Protein AF-A0A1R1PE91-F1 (afdb_monomer_lite)

Structure (mmCIF, N/CA/C/O backbone):
data_AF-A0A1R1PE91-F1
#
_entry.id   AF-A0A1R1PE91-F1
#
loop_
_atom_site.group_PDB
_atom_site.id
_atom_site.type_symbol
_atom_site.label_atom_id
_atom_site.label_alt_id
_atom_site.label_comp_id
_atom_site.label_asym_id
_atom_site.label_entity_id
_atom_site.label_seq_id
_atom_site.pdbx_PDB_ins_code
_atom_site.Cartn_x
_atom_site.Cartn_y
_atom_site.Cartn_z
_atom_site.occupancy
_atom_site.B_iso_or_equiv
_atom_site.auth_seq_id
_atom_site.auth_comp_id
_atom_site.auth_asym_id
_atom_site.auth_atom_id
_atom_site.pdbx_PDB_model_num
ATOM 1 N N . MET A 1 1 ? -3.398 1.561 12.721 1.00 63.41 1 MET A N 1
ATOM 2 C CA . MET A 1 1 ? -3.063 2.979 12.467 1.00 63.41 1 MET A CA 1
ATOM 3 C C . MET A 1 1 ? -3.503 3.311 11.044 1.00 63.41 1 MET A C 1
ATOM 5 O O . MET A 1 1 ? -2.753 3.055 10.122 1.00 63.41 1 MET A O 1
ATOM 9 N N . VAL A 1 2 ? -4.757 3.745 10.857 1.00 79.31 2 VAL A N 1
ATOM 10 C CA . VAL A 1 2 ? -5.361 3.973 9.519 1.00 79.31 2 VAL A CA 1
ATOM 11 C C . VAL A 1 2 ? -5.755 5.443 9.331 1.00 79.31 2 VAL A C 1
ATOM 13 O O . VAL A 1 2 ? -5.546 6.014 8.273 1.00 79.31 2 VAL A O 1
ATOM 16 N N . THR A 1 3 ? -6.245 6.102 10.387 1.00 83.75 3 THR A N 1
ATOM 17 C CA . THR A 1 3 ? -6.750 7.488 10.332 1.00 83.75 3 THR A CA 1
ATOM 18 C C . THR A 1 3 ? -5.720 8.566 10.694 1.00 83.75 3 THR A C 1
ATOM 20 O O . THR A 1 3 ? -6.013 9.756 10.604 1.00 83.75 3 THR A O 1
ATOM 23 N N . ARG A 1 4 ? -4.520 8.176 11.143 1.00 86.00 4 ARG A N 1
ATOM 24 C CA . ARG A 1 4 ? -3.459 9.080 11.642 1.00 86.00 4 ARG A CA 1
ATOM 25 C C . ARG A 1 4 ? -2.071 8.703 11.116 1.00 86.00 4 ARG A C 1
ATOM 27 O O . ARG A 1 4 ? -1.083 8.786 11.839 1.00 86.00 4 ARG A O 1
ATOM 34 N N . THR A 1 5 ? -2.005 8.232 9.879 1.00 90.94 5 THR A N 1
ATOM 35 C CA . THR A 1 5 ? -0.735 7.887 9.236 1.00 90.94 5 THR A CA 1
ATOM 36 C C . THR A 1 5 ? 0.056 9.155 8.923 1.00 90.94 5 THR A C 1
ATOM 38 O O . THR A 1 5 ? -0.487 10.121 8.382 1.00 90.94 5 THR A O 1
ATOM 41 N N . LEU A 1 6 ? 1.340 9.157 9.279 1.00 92.94 6 LEU A N 1
ATOM 42 C CA . LEU A 1 6 ? 2.285 10.199 8.892 1.00 92.94 6 LEU A CA 1
ATOM 43 C C . LEU A 1 6 ? 2.979 9.759 7.600 1.00 92.94 6 LEU A C 1
ATOM 45 O O . LEU A 1 6 ? 3.396 8.615 7.486 1.00 92.94 6 LEU A O 1
ATOM 49 N N . TYR A 1 7 ? 3.065 10.661 6.622 1.00 94.25 7 TYR A N 1
ATOM 50 C CA . TYR A 1 7 ? 3.637 10.389 5.298 1.00 94.25 7 TYR A CA 1
ATOM 51 C C . TYR A 1 7 ? 4.932 11.178 5.126 1.00 94.25 7 TYR A C 1
ATOM 53 O O . TYR A 1 7 ? 4.999 12.143 4.355 1.00 94.25 7 TYR A O 1
ATOM 61 N N . ASN A 1 8 ? 5.946 10.810 5.904 1.00 95.31 8 ASN A N 1
ATOM 62 C CA . ASN A 1 8 ? 7.197 11.549 5.940 1.00 95.31 8 ASN A CA 1
ATOM 63 C C . ASN A 1 8 ? 7.988 11.361 4.629 1.00 95.31 8 ASN A C 1
ATOM 65 O O . ASN A 1 8 ? 8.103 10.233 4.147 1.00 95.31 8 ASN A O 1
ATOM 69 N N . PRO A 1 9 ? 8.567 12.424 4.039 1.00 94.12 9 PRO A N 1
ATOM 70 C CA . PRO A 1 9 ? 9.314 12.302 2.785 1.00 94.12 9 PRO A CA 1
ATOM 71 C C . PRO A 1 9 ? 10.528 11.364 2.862 1.00 94.12 9 PRO A C 1
ATOM 73 O O . PRO A 1 9 ? 10.774 10.620 1.924 1.00 94.12 9 PRO A O 1
ATOM 76 N N . TRP A 1 10 ? 11.257 11.343 3.982 1.00 93.62 10 TRP A N 1
ATOM 77 C CA . TRP A 1 10 ? 12.452 10.498 4.138 1.00 93.62 10 TRP A CA 1
ATOM 78 C C . TRP A 1 10 ? 12.134 8.999 4.245 1.00 93.62 10 TRP A C 1
ATOM 80 O O . TRP A 1 10 ? 12.954 8.164 3.874 1.00 93.62 10 TRP A O 1
ATOM 90 N N . GLU A 1 11 ? 10.942 8.639 4.726 1.00 95.44 11 GLU A N 1
ATOM 91 C CA . GLU A 1 11 ? 10.484 7.244 4.754 1.00 95.44 11 GLU A CA 1
ATOM 92 C C . GLU A 1 11 ? 10.132 6.753 3.350 1.00 95.44 11 GLU A C 1
ATOM 94 O O . GLU A 1 11 ? 10.302 5.574 3.046 1.00 95.44 11 GLU A O 1
ATOM 99 N N . PHE A 1 12 ? 9.679 7.654 2.474 1.00 95.06 12 PHE A N 1
ATOM 100 C CA . PHE A 1 12 ? 9.283 7.299 1.118 1.00 95.06 12 PHE A CA 1
ATOM 101 C C . PHE A 1 12 ? 10.447 6.742 0.302 1.00 95.06 12 PHE A C 1
ATOM 103 O O . PHE A 1 12 ? 10.269 5.730 -0.367 1.00 95.06 12 PHE A O 1
ATOM 110 N N . ASP A 1 13 ? 11.638 7.337 0.384 1.00 91.50 13 ASP A N 1
ATOM 111 C CA . ASP A 1 13 ? 12.803 6.855 -0.369 1.00 91.50 13 ASP A CA 1
ATOM 112 C C . ASP A 1 13 ? 13.281 5.476 0.116 1.00 91.50 13 ASP A C 1
ATOM 114 O O . ASP A 1 13 ? 13.640 4.609 -0.692 1.00 91.50 13 ASP A O 1
ATOM 118 N N . ALA A 1 14 ? 13.215 5.237 1.430 1.00 92.81 14 ALA A N 1
ATOM 119 C CA . ALA A 1 14 ? 13.502 3.930 2.012 1.00 92.81 14 ALA A CA 1
ATOM 120 C C . ALA A 1 14 ? 12.479 2.880 1.544 1.00 92.81 14 ALA A C 1
ATOM 122 O O . ALA A 1 14 ? 12.860 1.829 1.027 1.00 92.81 14 ALA A O 1
ATOM 123 N N . VAL A 1 15 ? 11.183 3.195 1.636 1.00 94.44 15 VAL A N 1
ATOM 124 C CA . VAL A 1 15 ? 10.096 2.311 1.186 1.00 94.44 15 VAL A CA 1
ATOM 125 C C . VAL A 1 15 ? 10.180 2.055 -0.317 1.00 94.44 15 VAL A C 1
ATOM 127 O O . VAL A 1 15 ? 10.053 0.913 -0.742 1.00 94.44 15 VAL A O 1
ATOM 130 N N . LYS A 1 16 ? 10.460 3.072 -1.137 1.00 93.69 16 LYS A N 1
ATOM 131 C CA . LYS A 1 16 ? 10.609 2.940 -2.593 1.00 93.69 16 LYS A CA 1
ATOM 132 C C . LYS A 1 16 ? 11.693 1.929 -2.966 1.00 93.69 16 LYS A C 1
ATOM 134 O O . LYS A 1 16 ? 11.493 1.132 -3.882 1.00 93.69 16 LYS A O 1
ATOM 139 N N . SER A 1 17 ? 12.814 1.945 -2.248 1.00 92.56 17 SER A N 1
ATOM 140 C CA . SER A 1 17 ? 13.919 1.004 -2.461 1.00 92.56 17 SER A CA 1
ATOM 141 C C . SER A 1 17 ? 13.504 -0.432 -2.124 1.00 92.56 17 SER A C 1
ATOM 143 O O . SER A 1 17 ? 13.753 -1.348 -2.911 1.00 92.56 17 SER A O 1
ATOM 145 N N . THR A 1 18 ? 12.799 -0.623 -1.005 1.00 95.00 18 THR A N 1
ATOM 146 C CA . THR A 1 18 ? 12.239 -1.925 -0.611 1.00 95.00 18 THR A CA 1
ATOM 147 C C . THR A 1 18 ? 11.207 -2.428 -1.620 1.00 95.00 18 THR A C 1
ATOM 149 O O . THR A 1 18 ? 11.325 -3.553 -2.098 1.00 95.00 18 THR A O 1
ATOM 152 N N . VAL A 1 19 ? 10.263 -1.583 -2.043 1.00 95.44 19 VAL A N 1
ATOM 153 C CA . VAL A 1 19 ? 9.244 -1.928 -3.050 1.00 95.44 19 VAL A CA 1
ATOM 154 C C . VAL A 1 19 ? 9.898 -2.329 -4.373 1.00 95.44 19 VAL A C 1
ATOM 156 O O . VAL A 1 19 ? 9.446 -3.270 -5.026 1.00 95.44 19 VAL A O 1
ATOM 159 N N . GLN A 1 20 ? 10.987 -1.663 -4.774 1.00 94.62 20 GLN A N 1
ATOM 160 C CA . GLN A 1 20 ? 11.737 -2.039 -5.974 1.00 94.62 20 GLN A CA 1
ATOM 161 C C . GLN A 1 20 ? 12.369 -3.421 -5.857 1.00 94.62 20 GLN A C 1
ATOM 163 O O . GLN A 1 20 ? 12.344 -4.196 -6.816 1.00 94.62 20 GLN A O 1
ATOM 168 N N . PHE A 1 21 ? 12.948 -3.729 -4.702 1.00 94.75 21 PHE A N 1
ATOM 169 C CA . PHE A 1 21 ? 13.518 -5.040 -4.439 1.00 94.75 21 PHE A CA 1
ATOM 170 C C . PHE A 1 21 ? 12.437 -6.132 -4.441 1.00 94.75 21 PHE A C 1
ATOM 172 O O . PHE A 1 21 ? 12.568 -7.122 -5.160 1.00 94.75 21 PHE A O 1
ATOM 179 N N . GLU A 1 22 ? 11.337 -5.919 -3.721 1.00 95.44 22 GLU A N 1
ATOM 180 C CA . GLU A 1 22 ? 10.223 -6.868 -3.623 1.00 95.44 22 GLU A CA 1
ATOM 181 C C . GLU A 1 22 ? 9.527 -7.096 -4.969 1.00 95.44 22 GLU A C 1
ATOM 183 O O . GLU A 1 22 ? 9.230 -8.236 -5.318 1.00 95.44 22 GLU A O 1
ATOM 188 N N . SER A 1 23 ? 9.341 -6.051 -5.780 1.00 95.12 23 SER A N 1
ATOM 189 C CA . SER A 1 23 ? 8.731 -6.181 -7.114 1.00 95.12 23 SER A CA 1
ATOM 190 C C . SER A 1 23 ? 9.616 -6.994 -8.069 1.00 95.12 23 SER A C 1
ATOM 192 O O . SER A 1 23 ? 9.118 -7.790 -8.870 1.00 95.12 23 SER A O 1
ATOM 194 N N . LYS A 1 24 ? 10.948 -6.861 -7.959 1.00 94.31 24 LYS A N 1
ATOM 195 C CA . LYS A 1 24 ? 11.895 -7.710 -8.702 1.00 94.31 24 LYS A CA 1
ATOM 196 C C . LYS A 1 24 ? 11.853 -9.159 -8.221 1.00 94.31 24 LYS A C 1
ATOM 198 O O . LYS A 1 24 ? 11.880 -10.064 -9.052 1.00 94.31 24 LYS A O 1
ATOM 203 N N . LEU A 1 25 ? 11.767 -9.377 -6.909 1.00 95.19 25 LEU A N 1
ATOM 204 C CA . LEU A 1 25 ? 11.648 -10.714 -6.328 1.00 95.19 25 LEU A CA 1
ATOM 205 C C . LEU A 1 25 ? 10.334 -11.393 -6.742 1.00 95.19 25 LEU A C 1
ATOM 207 O O . LEU A 1 25 ? 10.323 -12.565 -7.100 1.00 95.19 25 LEU A O 1
ATOM 211 N N . ALA A 1 26 ? 9.228 -10.655 -6.769 1.00 93.94 26 ALA A N 1
ATOM 212 C CA . ALA A 1 26 ? 7.955 -11.161 -7.264 1.00 93.94 26 ALA A CA 1
ATOM 213 C C . ALA A 1 26 ? 8.030 -11.559 -8.745 1.00 93.94 26 ALA A C 1
ATOM 215 O O . ALA A 1 26 ? 7.500 -12.596 -9.139 1.00 93.94 26 ALA A O 1
ATOM 216 N N . SER A 1 27 ? 8.758 -10.779 -9.550 1.00 91.75 27 SER A N 1
ATOM 217 C CA . SER A 1 27 ? 8.964 -11.055 -10.976 1.00 91.75 27 SER A CA 1
ATOM 218 C C . SER A 1 27 ? 9.848 -12.279 -11.247 1.00 91.75 27 SER A C 1
ATOM 220 O O . SER A 1 27 ? 9.780 -12.835 -12.342 1.00 91.75 27 SER A O 1
ATOM 222 N N . SER A 1 28 ? 10.673 -12.716 -10.287 1.00 93.88 28 SER A N 1
ATOM 223 C CA . SER A 1 28 ? 11.466 -13.948 -10.423 1.00 93.88 28 SER A CA 1
ATOM 224 C C . SER A 1 28 ? 10.675 -15.211 -10.065 1.00 93.88 28 SER A C 1
ATOM 226 O O . SER A 1 28 ? 11.072 -16.315 -10.441 1.00 93.88 28 SER A O 1
ATOM 228 N N . CYS A 1 29 ? 9.530 -15.067 -9.391 1.00 96.00 29 CYS A N 1
ATOM 229 C CA . CYS A 1 29 ? 8.609 -16.160 -9.122 1.00 96.00 29 CYS A CA 1
ATOM 230 C C . CYS A 1 29 ? 7.720 -16.430 -10.346 1.00 96.00 29 CYS A C 1
ATOM 232 O O . CYS A 1 29 ? 6.857 -15.624 -10.702 1.00 96.00 29 CYS A O 1
ATOM 234 N N . ALA A 1 30 ? 7.897 -17.591 -10.982 1.00 95.62 30 ALA A N 1
ATOM 235 C CA . ALA A 1 30 ? 7.197 -17.935 -12.221 1.00 95.62 30 ALA A CA 1
ATOM 236 C C . ALA A 1 30 ? 5.666 -17.936 -12.076 1.00 95.62 30 ALA A C 1
ATOM 238 O O . ALA A 1 30 ? 4.964 -17.465 -12.967 1.00 95.62 30 ALA A O 1
ATOM 239 N N . THR A 1 31 ? 5.132 -18.424 -10.952 1.00 95.81 31 THR A N 1
ATOM 240 C CA . THR A 1 31 ? 3.680 -18.452 -10.712 1.00 95.81 31 THR A CA 1
ATOM 241 C C . THR A 1 31 ? 3.099 -17.047 -10.597 1.00 95.81 31 THR A C 1
ATOM 243 O O . THR A 1 31 ? 2.042 -16.773 -11.166 1.00 95.81 31 THR A O 1
ATOM 246 N N . THR A 1 32 ? 3.803 -16.143 -9.913 1.00 95.12 32 THR A N 1
ATOM 247 C CA . THR A 1 32 ? 3.399 -14.741 -9.775 1.00 95.12 32 THR A CA 1
ATOM 248 C C . THR A 1 32 ? 3.428 -14.045 -11.130 1.00 95.12 32 THR A C 1
ATOM 250 O O . THR A 1 32 ? 2.416 -13.493 -11.552 1.00 95.12 32 THR A O 1
ATOM 253 N N . LEU A 1 33 ? 4.536 -14.164 -11.867 1.00 94.75 33 LEU A N 1
ATOM 254 C CA . LEU A 1 33 ? 4.683 -13.570 -13.196 1.00 94.75 33 LEU A CA 1
ATOM 255 C C . LEU A 1 33 ? 3.574 -14.028 -14.159 1.00 94.75 33 LEU A C 1
ATOM 257 O O . LEU A 1 33 ? 2.973 -13.203 -14.845 1.00 94.75 33 LEU A O 1
ATOM 261 N N . LEU A 1 34 ? 3.294 -15.334 -14.211 1.00 95.62 34 LEU A N 1
ATOM 262 C CA . LEU A 1 34 ? 2.257 -15.882 -15.088 1.00 95.62 34 LEU A CA 1
ATOM 263 C C . LEU A 1 34 ? 0.865 -15.376 -14.711 1.00 95.62 34 LEU A C 1
ATOM 265 O O . LEU A 1 34 ? 0.082 -15.042 -15.599 1.00 95.62 34 LEU A O 1
ATOM 269 N N . THR A 1 35 ? 0.572 -15.284 -13.414 1.00 94.62 35 THR A N 1
ATOM 270 C CA . THR A 1 35 ? -0.719 -14.785 -12.927 1.00 94.62 35 THR A CA 1
ATOM 271 C C . THR A 1 35 ? -0.915 -13.321 -13.311 1.00 94.62 35 THR A C 1
ATOM 273 O O . THR A 1 35 ? -1.953 -12.986 -13.880 1.00 94.62 35 THR A O 1
ATOM 276 N N . GLU A 1 36 ? 0.090 -12.468 -13.106 1.00 93.69 36 GLU A N 1
ATOM 277 C CA . GLU A 1 36 ? 0.026 -11.047 -13.482 1.00 93.69 36 GLU A CA 1
ATOM 278 C C . GLU A 1 36 ? -0.137 -10.870 -15.001 1.00 93.69 36 GLU A C 1
ATOM 280 O O . GLU A 1 36 ? -0.971 -10.090 -15.464 1.00 93.69 36 GLU A O 1
ATOM 285 N N . LYS A 1 37 ? 0.609 -11.640 -15.809 1.00 92.88 37 LYS A N 1
ATOM 286 C CA . LYS A 1 37 ? 0.483 -11.599 -17.276 1.00 92.88 37 LYS A CA 1
ATOM 287 C C . LYS A 1 37 ? -0.885 -12.077 -17.753 1.00 92.88 37 LYS A C 1
ATOM 289 O O . LYS A 1 37 ? -1.439 -11.481 -18.674 1.00 92.88 37 LYS A O 1
ATOM 294 N N . LEU A 1 38 ? -1.443 -13.114 -17.129 1.00 94.50 38 LEU A N 1
ATOM 295 C CA . LEU A 1 38 ? -2.782 -13.596 -17.453 1.00 94.50 38 LEU A CA 1
ATOM 296 C C . LEU A 1 38 ? -3.842 -12.529 -17.153 1.00 94.50 38 LEU A C 1
ATOM 298 O O . LEU A 1 38 ? -4.680 -12.268 -18.014 1.00 94.50 38 LEU A O 1
ATOM 302 N N . HIS A 1 39 ? -3.775 -11.878 -15.987 1.00 95.38 39 HIS A N 1
ATOM 303 C CA . HIS A 1 39 ? -4.688 -10.786 -15.634 1.00 95.38 39 HIS A CA 1
ATOM 304 C C . HIS A 1 39 ? -4.578 -9.619 -16.618 1.00 95.38 39 HIS A C 1
ATOM 306 O O . HIS A 1 39 ? -5.600 -9.115 -17.079 1.00 95.38 39 HIS A O 1
ATOM 312 N N . ASN A 1 40 ? -3.359 -9.247 -17.012 1.00 93.25 40 ASN A N 1
ATOM 313 C CA . ASN A 1 40 ? -3.125 -8.175 -17.978 1.00 93.25 40 ASN A CA 1
ATOM 314 C C . ASN A 1 40 ? -3.720 -8.470 -19.369 1.00 93.25 40 ASN A C 1
ATOM 316 O O . ASN A 1 40 ? -4.246 -7.575 -20.027 1.00 93.25 40 ASN A O 1
ATOM 320 N N . VAL A 1 41 ? -3.673 -9.729 -19.819 1.00 94.38 41 VAL A N 1
ATOM 321 C CA . VAL A 1 41 ? -4.264 -10.136 -21.106 1.00 94.38 41 VAL A CA 1
ATOM 322 C C . VAL A 1 41 ? -5.785 -10.276 -21.009 1.00 94.38 41 VAL A C 1
ATOM 324 O O . VAL A 1 41 ? -6.500 -9.892 -21.937 1.00 94.38 41 VAL A O 1
ATOM 327 N N . ALA A 1 42 ? -6.291 -10.819 -19.900 1.00 94.25 42 ALA A N 1
ATOM 328 C CA . ALA A 1 42 ? -7.719 -11.038 -19.691 1.00 94.25 42 ALA A CA 1
ATOM 329 C C . ALA A 1 42 ? -8.489 -9.725 -19.466 1.00 94.25 42 ALA A C 1
ATOM 331 O O 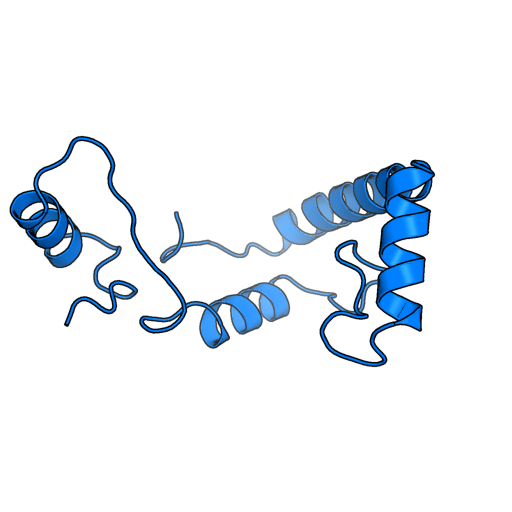. ALA A 1 42 ? -9.621 -9.584 -19.932 1.00 94.25 42 ALA A O 1
ATOM 332 N N . PHE A 1 43 ? -7.872 -8.750 -18.795 1.00 94.19 43 PHE A N 1
ATOM 333 C CA . PHE A 1 43 ? -8.488 -7.478 -18.431 1.00 94.19 43 PHE A CA 1
ATOM 334 C C . PHE A 1 43 ? -7.665 -6.316 -18.977 1.00 94.19 43 PHE A C 1
ATOM 336 O O . PHE A 1 43 ? -6.526 -6.099 -18.590 1.00 94.19 43 PHE A O 1
ATOM 343 N N . ARG A 1 44 ? -8.261 -5.512 -19.860 1.00 86.69 44 ARG A N 1
ATOM 344 C CA . ARG A 1 44 ? -7.553 -4.389 -20.501 1.00 86.69 44 ARG A CA 1
ATOM 345 C C . ARG A 1 44 ? -7.399 -3.154 -19.604 1.00 86.69 44 ARG A C 1
ATOM 347 O O . ARG A 1 44 ? -6.676 -2.234 -19.968 1.00 86.69 44 ARG A O 1
ATOM 354 N N . SER A 1 45 ? -8.093 -3.106 -18.468 1.00 83.81 45 SER A N 1
ATOM 355 C CA . SER A 1 45 ? -8.013 -2.029 -17.476 1.00 83.81 45 SER A CA 1
ATOM 356 C C . SER A 1 45 ? -8.482 -2.517 -16.100 1.00 83.81 45 SER A C 1
ATOM 358 O O . SER A 1 45 ? -9.125 -3.563 -15.988 1.00 83.81 45 SER A O 1
ATOM 360 N N . GLY A 1 46 ? -8.146 -1.773 -15.041 1.00 85.94 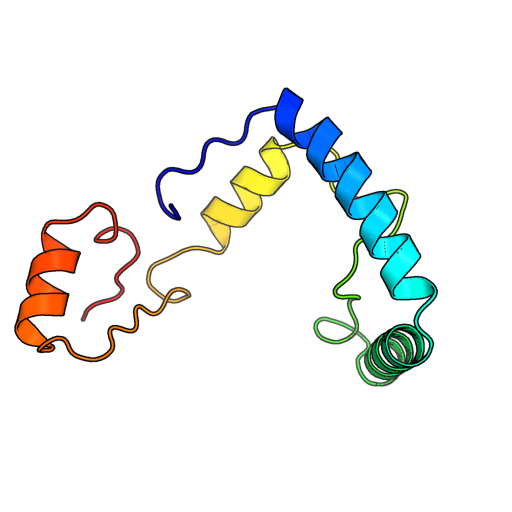46 GLY A N 1
ATOM 361 C CA . GLY A 1 46 ? -8.547 -2.086 -13.665 1.00 85.94 46 GLY A CA 1
ATOM 362 C C . GLY A 1 46 ? -7.846 -3.335 -13.135 1.00 85.94 46 GLY A C 1
ATOM 363 O O . GLY A 1 46 ? -6.746 -3.237 -12.605 1.00 85.94 46 GLY A O 1
ATOM 364 N N . LEU A 1 47 ? -8.465 -4.504 -13.327 1.00 88.19 47 LEU A N 1
ATOM 365 C CA . LEU A 1 47 ? -7.938 -5.812 -12.907 1.00 88.19 47 LEU A CA 1
ATOM 366 C C . LEU A 1 47 ? -6.714 -6.273 -13.710 1.00 88.19 47 LEU A C 1
ATOM 368 O O . LEU A 1 47 ? -6.040 -7.209 -13.303 1.00 88.19 47 LEU A O 1
ATOM 372 N N . GLY A 1 48 ? -6.437 -5.635 -14.849 1.00 89.69 48 GLY A N 1
ATOM 373 C CA . GLY A 1 48 ? -5.225 -5.887 -15.633 1.00 89.69 48 GLY A CA 1
ATOM 374 C C . GLY A 1 48 ? -3.988 -5.149 -15.131 1.00 89.69 48 GLY A C 1
ATOM 375 O O . GLY A 1 48 ? -2.891 -5.376 -15.649 1.00 89.69 48 GLY A O 1
ATOM 376 N N . ASN A 1 49 ? -4.162 -4.242 -14.166 1.00 90.88 49 ASN A N 1
ATOM 377 C CA . ASN A 1 49 ? -3.054 -3.538 -13.540 1.00 90.88 49 ASN A CA 1
ATOM 378 C C . ASN A 1 49 ? -2.312 -4.500 -12.613 1.00 90.88 49 ASN A C 1
ATOM 380 O O . ASN A 1 49 ? -2.934 -5.176 -11.796 1.00 90.88 49 ASN A O 1
ATOM 384 N N . SER A 1 50 ? -0.987 -4.518 -12.734 1.00 91.06 50 SER A N 1
ATOM 385 C CA . SER A 1 50 ? -0.122 -5.309 -11.862 1.00 91.06 50 SER A CA 1
ATOM 386 C C . SER A 1 50 ? -0.300 -4.897 -10.399 1.00 91.06 50 SER A C 1
ATOM 388 O O . SER A 1 50 ? -0.389 -3.704 -10.091 1.00 91.06 50 SER A O 1
ATOM 390 N N . LEU A 1 51 ? -0.308 -5.875 -9.493 1.00 92.38 51 LEU A N 1
ATOM 391 C CA . LEU A 1 51 ? -0.286 -5.631 -8.048 1.00 92.38 51 LEU A CA 1
ATOM 392 C C . LEU A 1 51 ? 1.074 -5.074 -7.601 1.00 92.38 51 LEU A C 1
ATOM 394 O O . LEU A 1 51 ? 1.160 -4.306 -6.641 1.00 92.38 51 LEU A O 1
ATOM 398 N N . TYR A 1 52 ? 2.142 -5.460 -8.300 1.00 93.75 52 TYR A N 1
ATOM 399 C CA . TYR A 1 52 ? 3.503 -5.002 -8.037 1.00 93.75 52 TYR A CA 1
ATOM 400 C C . TYR A 1 52 ? 3.802 -3.711 -8.788 1.00 93.75 52 TYR A C 1
ATOM 402 O O . TYR A 1 52 ? 3.352 -3.515 -9.920 1.00 93.75 52 TYR A O 1
ATOM 410 N N . ALA A 1 53 ? 4.602 -2.843 -8.169 1.00 92.50 53 ALA A N 1
ATOM 411 C CA . ALA A 1 53 ? 4.974 -1.576 -8.772 1.00 92.50 53 ALA A CA 1
ATOM 412 C C . ALA A 1 53 ? 5.904 -1.797 -9.972 1.00 92.50 53 ALA A C 1
ATOM 414 O O . ALA A 1 53 ? 6.924 -2.484 -9.880 1.00 92.50 53 ALA A O 1
ATOM 415 N N . GLU A 1 54 ? 5.578 -1.161 -11.093 1.00 89.25 54 GLU A N 1
ATOM 416 C CA . GLU A 1 54 ? 6.476 -1.089 -12.240 1.00 89.25 54 GLU A CA 1
ATOM 417 C C . GLU A 1 54 ? 7.547 -0.016 -12.015 1.00 89.25 54 GLU A C 1
ATOM 419 O O . GLU A 1 54 ? 7.311 1.001 -11.357 1.00 89.25 54 GLU A O 1
ATOM 424 N N . PHE A 1 55 ? 8.744 -0.242 -12.565 1.00 87.00 55 PHE A N 1
ATOM 425 C CA . PHE A 1 55 ? 9.868 0.684 -12.447 1.00 87.00 55 PHE A CA 1
ATOM 426 C C . PHE A 1 55 ? 10.338 1.148 -13.829 1.00 87.00 55 PHE A C 1
ATOM 428 O O . PHE A 1 55 ? 10.608 0.299 -14.678 1.00 87.00 55 PHE A O 1
ATOM 435 N N . PRO A 1 56 ? 10.506 2.466 -14.051 1.00 86.50 56 PRO A N 1
ATOM 436 C CA . PRO A 1 56 ? 10.381 3.563 -13.081 1.00 86.50 56 PRO A CA 1
ATOM 437 C C . PRO A 1 56 ? 8.933 3.811 -12.615 1.00 86.50 56 PRO A C 1
ATOM 439 O O . PRO A 1 56 ? 8.014 3.868 -13.422 1.00 86.50 56 PRO A O 1
ATOM 442 N N . ALA A 1 57 ? 8.745 3.967 -11.299 1.00 85.88 57 ALA A N 1
ATOM 443 C CA . ALA A 1 57 ? 7.420 4.128 -10.706 1.00 85.88 57 ALA A CA 1
ATOM 444 C C . ALA A 1 57 ? 6.817 5.502 -11.028 1.00 85.88 57 ALA A C 1
ATOM 446 O O . ALA A 1 57 ? 7.493 6.526 -10.907 1.00 85.88 57 ALA A O 1
ATOM 447 N N . ALA A 1 58 ? 5.523 5.528 -11.360 1.00 88.75 58 ALA A N 1
ATOM 448 C CA . ALA A 1 58 ? 4.765 6.765 -11.576 1.00 88.75 58 ALA A CA 1
ATOM 449 C C . ALA A 1 58 ? 4.594 7.597 -10.287 1.00 88.75 58 ALA A C 1
ATOM 451 O O . ALA A 1 58 ? 4.404 8.813 -10.339 1.00 88.75 58 ALA A O 1
ATOM 452 N N . ILE A 1 59 ? 4.671 6.946 -9.122 1.00 92.19 59 ILE A N 1
ATOM 453 C CA . ILE A 1 59 ? 4.612 7.600 -7.813 1.00 92.19 59 ILE A CA 1
ATOM 454 C C . ILE A 1 59 ? 6.016 8.057 -7.419 1.00 92.19 59 ILE A C 1
ATOM 456 O O . ILE A 1 59 ? 6.937 7.250 -7.276 1.00 92.19 59 ILE A O 1
ATOM 460 N N . THR A 1 60 ? 6.179 9.362 -7.226 1.00 92.56 60 THR A N 1
ATOM 461 C CA . THR A 1 60 ? 7.476 10.008 -6.992 1.00 92.56 60 THR A CA 1
ATOM 462 C C . THR A 1 60 ? 7.584 10.673 -5.625 1.00 92.56 60 THR A C 1
ATOM 464 O O . THR A 1 60 ? 8.684 11.061 -5.246 1.00 92.56 60 THR A O 1
ATOM 467 N N . SER A 1 61 ? 6.486 10.792 -4.869 1.00 94.81 61 SER A N 1
ATOM 468 C CA . SER A 1 61 ? 6.493 11.460 -3.562 1.00 94.81 61 SER A CA 1
ATOM 469 C C . SER A 1 61 ? 5.504 10.870 -2.554 1.00 94.81 61 SER A C 1
ATOM 471 O O . SER A 1 61 ? 4.441 10.359 -2.916 1.00 94.81 61 SER A O 1
ATOM 473 N N . SER A 1 62 ? 5.796 11.052 -1.260 1.00 95.56 62 SER A N 1
ATOM 474 C CA . SER A 1 62 ? 4.880 10.693 -0.164 1.00 95.56 62 SER A CA 1
ATOM 475 C C . SER A 1 62 ? 3.556 11.469 -0.209 1.00 95.56 62 SER A C 1
ATOM 477 O O . SER A 1 62 ? 2.534 10.984 0.278 1.00 95.56 62 SER A O 1
ATOM 479 N N . LYS A 1 63 ? 3.544 12.655 -0.835 1.00 95.56 63 LYS A N 1
ATOM 480 C CA . LYS A 1 63 ? 2.344 13.481 -1.012 1.00 95.56 63 LYS A CA 1
ATOM 481 C C . LYS A 1 63 ? 1.291 12.774 -1.868 1.00 95.56 63 LYS A C 1
ATOM 483 O O . LYS A 1 63 ? 0.133 12.750 -1.470 1.00 95.56 63 LYS A O 1
ATOM 488 N N . GLN A 1 64 ? 1.693 12.138 -2.969 1.00 95.31 64 GLN A N 1
ATOM 489 C CA . GLN A 1 64 ? 0.772 11.382 -3.829 1.00 95.31 64 GLN A CA 1
ATOM 490 C C . GLN A 1 64 ? 0.156 10.189 -3.086 1.00 95.31 64 GLN A C 1
ATOM 492 O O . GLN A 1 64 ? -1.031 9.913 -3.226 1.00 95.31 64 GLN A O 1
ATOM 497 N N . VAL A 1 65 ? 0.941 9.517 -2.237 1.00 94.56 65 VAL A N 1
ATOM 498 C CA . VAL A 1 65 ? 0.444 8.418 -1.391 1.00 94.56 65 VAL A CA 1
ATOM 499 C C . VAL A 1 65 ? -0.580 8.936 -0.377 1.00 94.56 65 VAL A C 1
ATOM 501 O O . VAL A 1 65 ? -1.630 8.324 -0.183 1.00 94.56 65 VAL A O 1
ATOM 504 N N . LYS A 1 66 ? -0.310 10.093 0.240 1.00 94.69 66 LYS A N 1
ATOM 505 C CA . LYS A 1 66 ? -1.240 10.751 1.165 1.00 94.69 66 LYS A CA 1
ATOM 506 C C . LYS A 1 66 ? -2.544 11.162 0.475 1.00 94.69 66 LYS A C 1
ATOM 508 O O . LYS A 1 66 ? -3.614 10.964 1.043 1.00 94.69 66 LYS A O 1
ATOM 513 N N . GLU A 1 67 ? -2.463 11.730 -0.724 1.00 94.56 67 GLU A N 1
ATOM 514 C CA . GLU A 1 67 ? -3.631 12.129 -1.523 1.00 94.56 67 GLU A CA 1
ATOM 515 C C . GLU A 1 67 ? -4.477 10.917 -1.929 1.00 94.56 67 GLU A C 1
ATOM 517 O O . GLU A 1 67 ? -5.702 10.943 -1.791 1.00 94.56 67 GLU A O 1
ATOM 522 N N . TYR A 1 68 ? -3.834 9.823 -2.345 1.00 93.25 68 TYR A N 1
ATOM 523 C CA . TYR A 1 68 ? -4.516 8.562 -2.630 1.00 93.25 68 TYR A CA 1
ATOM 524 C C . TYR A 1 68 ? -5.238 8.010 -1.393 1.00 93.25 68 TYR A C 1
ATOM 526 O O . TYR A 1 68 ? -6.416 7.662 -1.461 1.00 93.25 68 TYR A O 1
ATOM 534 N N . ALA A 1 69 ? -4.566 7.980 -0.240 1.00 91.81 69 ALA A N 1
ATOM 535 C CA . ALA A 1 69 ? -5.168 7.513 1.004 1.00 91.81 69 ALA A CA 1
ATOM 536 C C . ALA A 1 69 ? -6.369 8.376 1.424 1.00 91.81 69 ALA A C 1
ATOM 538 O O . ALA A 1 69 ? -7.409 7.837 1.786 1.00 91.81 69 ALA A O 1
ATOM 539 N N . ALA A 1 70 ? -6.256 9.704 1.325 1.00 89.81 70 ALA A N 1
ATOM 540 C CA . ALA A 1 70 ? -7.336 10.625 1.676 1.00 89.81 70 ALA A CA 1
ATOM 541 C C . ALA A 1 70 ? -8.567 10.506 0.758 1.00 89.81 70 ALA A C 1
ATOM 543 O O . ALA A 1 70 ? -9.675 10.801 1.196 1.00 89.81 70 ALA A O 1
ATOM 544 N N . SER A 1 71 ? -8.377 10.097 -0.499 1.00 91.12 71 SER A N 1
ATOM 545 C CA . SER A 1 71 ? -9.456 9.956 -1.487 1.00 91.12 71 SER A CA 1
ATOM 546 C C . SER A 1 71 ? -10.114 8.576 -1.491 1.00 91.12 71 SER A C 1
ATOM 548 O O . SER A 1 71 ? -11.281 8.476 -1.853 1.00 91.12 71 SER A O 1
ATOM 550 N N . ASN A 1 72 ? -9.396 7.523 -1.090 1.00 90.06 72 ASN A N 1
ATOM 551 C CA . ASN A 1 72 ? -9.881 6.142 -1.196 1.00 90.06 72 ASN A CA 1
ATOM 552 C C . ASN A 1 72 ? -10.229 5.500 0.154 1.00 90.06 72 ASN A C 1
ATOM 554 O O . ASN A 1 72 ? -10.951 4.506 0.172 1.00 90.06 72 ASN A O 1
ATOM 558 N N . LEU A 1 73 ? -9.741 6.030 1.281 1.00 87.06 73 LEU A N 1
ATOM 559 C CA . LEU A 1 73 ? -10.058 5.519 2.619 1.00 87.06 73 LEU A CA 1
ATOM 560 C C . LEU A 1 73 ? -11.146 6.384 3.265 1.00 87.06 73 LEU A C 1
ATOM 562 O O . LEU A 1 73 ? -10.858 7.436 3.835 1.00 87.06 73 LEU A O 1
ATOM 566 N N . GLY A 1 74 ? -12.394 5.926 3.182 1.00 83.25 74 GLY A N 1
ATOM 567 C CA . GLY A 1 74 ? -13.571 6.604 3.722 1.00 83.25 74 GLY A CA 1
ATOM 568 C C . GLY A 1 74 ? -14.540 5.638 4.401 1.00 83.25 74 GLY A C 1
ATOM 569 O O . GLY A 1 74 ? -14.255 4.451 4.545 1.00 83.25 74 GLY A O 1
ATOM 570 N N . THR A 1 75 ? -15.693 6.154 4.823 1.00 82.19 75 THR A N 1
ATOM 571 C CA . THR A 1 75 ? -16.740 5.383 5.519 1.00 82.19 75 THR A CA 1
ATOM 572 C C . THR A 1 75 ? -17.305 4.241 4.684 1.00 82.19 75 THR A C 1
ATOM 574 O O . THR A 1 75 ? -17.642 3.199 5.233 1.00 82.19 75 THR A O 1
ATOM 577 N N . ASP A 1 76 ? -17.360 4.421 3.365 1.00 84.44 76 ASP A N 1
ATOM 578 C CA . ASP A 1 76 ? -18.012 3.474 2.454 1.00 84.44 76 ASP A CA 1
ATOM 579 C C . ASP A 1 76 ? -17.036 2.417 1.917 1.00 84.44 76 ASP A C 1
ATOM 581 O O . ASP A 1 76 ? -17.446 1.398 1.367 1.00 84.44 76 ASP A O 1
ATOM 585 N N . THR A 1 77 ? -15.728 2.646 2.073 1.00 85.81 77 THR A N 1
ATOM 586 C CA . THR A 1 77 ? -14.665 1.765 1.565 1.00 85.81 77 THR A CA 1
ATOM 587 C C . THR A 1 77 ? -13.963 0.973 2.666 1.00 85.81 77 THR A C 1
ATOM 589 O O . THR A 1 77 ? -13.140 0.106 2.370 1.00 85.81 77 THR A O 1
ATOM 592 N N . VAL A 1 78 ? -14.273 1.247 3.937 1.00 87.88 78 VAL A N 1
ATOM 593 C CA . VAL A 1 78 ? -13.646 0.609 5.098 1.00 87.88 78 VAL A CA 1
ATOM 594 C C . VAL A 1 78 ? -14.688 -0.164 5.900 1.00 87.88 78 VAL A C 1
ATOM 596 O O . VAL A 1 78 ? -15.678 0.388 6.367 1.00 87.88 78 VAL A O 1
ATOM 599 N N . SER A 1 79 ? -14.430 -1.452 6.126 1.00 88.12 79 SER A N 1
ATOM 600 C CA . SER A 1 79 ? -15.230 -2.296 7.018 1.00 88.12 79 SER A CA 1
ATOM 601 C C . SER A 1 79 ? -14.408 -2.723 8.226 1.00 88.12 79 SER A C 1
ATOM 603 O O . SER A 1 79 ? -13.230 -3.061 8.107 1.00 88.12 79 SER A O 1
ATOM 605 N N . ILE A 1 80 ? -15.036 -2.715 9.401 1.00 88.06 80 ILE A N 1
ATOM 606 C CA . ILE A 1 80 ? -14.390 -3.086 10.659 1.00 88.06 80 ILE A CA 1
ATOM 607 C C . ILE A 1 80 ? -14.965 -4.418 11.123 1.00 88.06 80 ILE A C 1
ATOM 609 O O . ILE A 1 80 ? -16.169 -4.546 11.320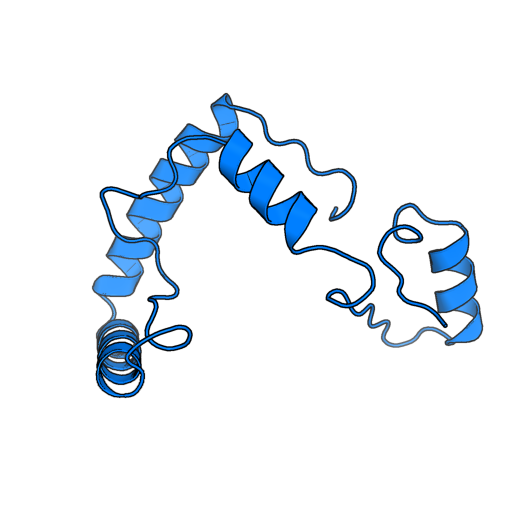 1.00 88.06 80 ILE A O 1
ATOM 613 N N . VAL A 1 81 ? -14.087 -5.402 11.313 1.00 89.38 81 VAL A N 1
ATOM 614 C CA . VAL A 1 81 ? -14.457 -6.758 11.725 1.00 89.38 81 VAL A CA 1
ATOM 615 C C . VAL A 1 81 ? -13.812 -7.056 13.073 1.00 89.38 81 VAL A C 1
ATOM 617 O O . VAL A 1 81 ? -12.593 -6.975 13.214 1.00 89.38 81 VAL A O 1
ATOM 620 N N . GLY A 1 82 ? -14.635 -7.390 14.067 1.00 88.81 82 GLY A N 1
ATOM 621 C CA . GLY A 1 82 ? -14.195 -7.839 15.386 1.00 88.81 82 GLY A CA 1
ATOM 622 C C . GLY A 1 82 ? -14.628 -9.281 15.630 1.00 88.81 82 GLY A C 1
ATOM 623 O O . GLY A 1 82 ? -15.805 -9.602 15.502 1.00 88.81 82 GLY A O 1
ATOM 624 N N . THR A 1 83 ? -13.691 -10.154 15.992 1.00 93.50 83 THR A N 1
ATOM 625 C CA . THR A 1 83 ? -13.972 -11.557 16.334 1.00 93.50 83 THR A CA 1
ATOM 626 C C . THR A 1 83 ? -13.924 -11.746 17.848 1.00 93.50 83 THR A C 1
ATOM 628 O O . THR A 1 83 ? -12.940 -11.355 18.472 1.00 93.50 83 THR A O 1
ATOM 631 N N . GLY A 1 84 ? -14.952 -12.363 18.440 1.00 93.31 84 GLY A N 1
ATOM 632 C CA . GLY A 1 84 ? -14.995 -12.629 19.887 1.00 93.31 84 GLY A CA 1
ATOM 633 C C . GLY A 1 84 ? -15.347 -11.416 20.758 1.00 93.31 84 GLY A C 1
ATOM 634 O O . GLY A 1 84 ? -15.061 -11.418 21.951 1.00 93.31 84 GLY A O 1
ATOM 635 N N . ILE A 1 85 ? -15.960 -10.384 20.176 1.00 93.19 85 ILE A N 1
ATOM 636 C CA . ILE A 1 85 ? -16.473 -9.202 20.875 1.00 93.19 85 ILE A CA 1
ATOM 637 C C . ILE A 1 85 ? -17.965 -9.054 20.583 1.00 93.19 85 ILE A C 1
ATOM 639 O O . ILE A 1 85 ? -18.417 -9.324 19.471 1.00 93.19 85 ILE A O 1
ATOM 643 N N . GLU A 1 86 ? -18.732 -8.625 21.579 1.00 92.88 86 GLU A N 1
ATOM 644 C CA . GLU A 1 86 ? -20.139 -8.292 21.385 1.00 92.88 86 GLU A CA 1
ATOM 645 C C . GLU A 1 86 ? -20.281 -7.088 20.444 1.00 92.88 86 GLU A C 1
ATOM 647 O O . GLU A 1 86 ? -19.589 -6.078 20.598 1.00 92.88 86 GLU A O 1
ATOM 652 N N . THR A 1 87 ? -21.209 -7.167 19.488 1.00 90.19 87 THR A N 1
ATOM 653 C CA . THR A 1 87 ? -21.442 -6.110 18.493 1.00 90.19 87 THR A CA 1
ATOM 654 C C . THR A 1 87 ? -21.727 -4.756 19.142 1.00 90.19 87 THR A C 1
ATOM 656 O O . THR A 1 87 ? -21.159 -3.752 18.720 1.00 90.19 87 THR A O 1
ATOM 659 N N . ALA A 1 88 ? -22.534 -4.719 20.208 1.00 89.81 88 ALA A N 1
ATOM 660 C CA . ALA A 1 88 ? -22.830 -3.487 20.938 1.00 89.81 88 ALA A CA 1
ATOM 661 C C . ALA A 1 88 ? -21.558 -2.853 21.525 1.00 89.81 88 ALA A C 1
ATOM 663 O O . ALA A 1 88 ? -21.334 -1.649 21.385 1.00 89.81 88 ALA A O 1
ATOM 664 N N . LYS A 1 89 ? -20.675 -3.678 22.103 1.00 90.75 89 LYS A N 1
ATOM 665 C CA . LYS A 1 89 ? -19.407 -3.204 22.658 1.00 90.75 89 LYS A CA 1
ATOM 666 C C . LYS A 1 89 ? -18.441 -2.732 21.573 1.00 90.75 89 LYS A C 1
ATOM 668 O O . LYS A 1 89 ? -17.728 -1.750 21.771 1.00 90.75 89 LYS A O 1
ATOM 673 N N . LEU A 1 90 ? -1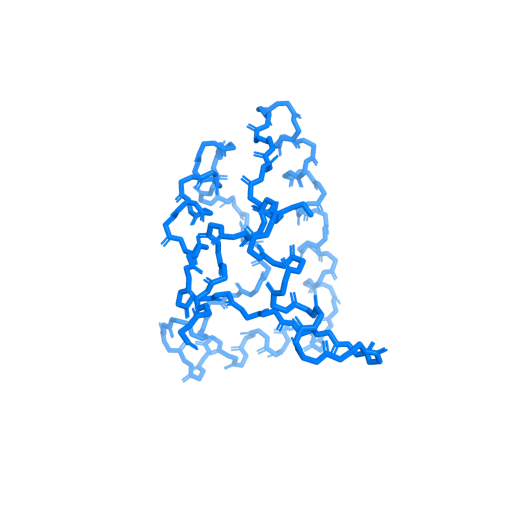8.424 -3.403 20.421 1.00 90.12 90 LEU A N 1
ATOM 674 C CA . LEU A 1 90 ? -17.632 -2.976 19.270 1.00 90.12 90 LEU A CA 1
ATOM 675 C C . LEU A 1 90 ? -18.087 -1.598 18.769 1.00 90.12 90 LEU A C 1
ATOM 677 O O . LEU A 1 90 ? -17.249 -0.721 18.580 1.00 90.12 90 LEU A O 1
ATOM 681 N N . VAL A 1 91 ? -19.395 -1.382 18.613 1.00 89.88 91 VAL A N 1
ATOM 682 C CA . VAL A 1 91 ? -19.955 -0.088 18.182 1.00 89.88 91 VAL A CA 1
ATOM 683 C C . VAL A 1 91 ? -19.627 1.021 19.185 1.00 89.88 91 VAL A C 1
ATOM 685 O O . VAL A 1 91 ? -19.182 2.096 18.781 1.00 89.88 91 VAL A O 1
ATOM 688 N N . GLU A 1 92 ? -19.749 0.750 20.487 1.00 90.06 92 GLU A N 1
ATOM 689 C CA . GLU A 1 92 ? -19.366 1.696 21.543 1.00 90.06 92 GLU A CA 1
ATOM 690 C C . GLU A 1 92 ? -17.896 2.132 21.393 1.00 90.06 92 GLU A C 1
ATOM 692 O O . GLU A 1 92 ? -17.600 3.327 21.317 1.00 90.06 92 GLU A O 1
ATOM 697 N N . LEU A 1 93 ? -16.972 1.174 21.257 1.00 89.56 93 LEU A N 1
ATOM 698 C CA . LEU A 1 93 ? -15.539 1.453 21.108 1.00 89.56 93 LEU A CA 1
ATOM 699 C C . LEU A 1 93 ? -15.207 2.197 19.809 1.00 89.56 93 LEU A C 1
ATOM 701 O O . LEU A 1 93 ? -14.282 3.014 19.784 1.00 89.56 93 LEU A O 1
ATOM 705 N N . LEU A 1 94 ? -15.950 1.933 18.735 1.00 89.69 94 LEU A N 1
ATOM 706 C CA . LEU A 1 94 ? -15.775 2.630 17.465 1.00 89.69 94 LEU A CA 1
ATOM 707 C C . LEU A 1 94 ? -16.235 4.079 17.541 1.00 89.69 94 LEU A C 1
ATOM 709 O O . LEU A 1 94 ? -15.505 4.954 17.076 1.00 89.69 94 LEU A O 1
ATOM 713 N N . SER A 1 95 ? -17.375 4.334 18.184 1.00 85.31 95 SER A N 1
ATOM 714 C CA . SER A 1 95 ? -17.911 5.687 18.358 1.00 85.31 95 SER A CA 1
ATOM 715 C C . SER A 1 95 ? -17.018 6.573 19.239 1.00 85.31 95 SER A C 1
ATOM 717 O O . SER A 1 95 ? -16.842 7.755 18.949 1.00 85.31 95 SER A O 1
ATOM 719 N N . ALA A 1 96 ? -16.384 6.000 20.266 1.00 85.38 96 ALA A N 1
ATOM 720 C CA . ALA A 1 96 ? -15.459 6.713 21.148 1.00 85.38 96 ALA A CA 1
ATOM 721 C C . ALA A 1 96 ? -14.032 6.849 20.572 1.00 85.38 96 ALA A C 1
ATOM 723 O O . ALA A 1 96 ? -13.224 7.640 21.067 1.00 85.38 96 ALA A O 1
ATOM 724 N N . GLY A 1 97 ? -13.686 6.048 19.562 1.00 84.69 97 GLY A N 1
ATOM 725 C CA . GLY A 1 97 ? -12.316 5.869 19.098 1.00 84.69 97 GLY A CA 1
ATOM 726 C C . GLY A 1 97 ? -11.913 6.727 17.890 1.00 84.69 97 GLY A C 1
ATOM 727 O O . GLY A 1 97 ? -12.736 7.312 17.189 1.00 84.69 97 GLY A O 1
ATOM 728 N N . PRO A 1 98 ? -10.613 6.738 17.538 1.00 81.56 98 PRO A N 1
ATOM 729 C CA . PRO A 1 98 ? -10.097 7.431 16.350 1.00 81.56 98 PRO A CA 1
ATOM 730 C C . PRO A 1 98 ? -10.552 6.810 15.017 1.00 81.56 98 PRO A C 1
ATOM 732 O O . PRO A 1 98 ? -10.228 7.348 13.955 1.00 81.56 98 PRO A O 1
ATOM 735 N N . LEU A 1 99 ? -11.250 5.671 15.068 1.00 83.94 99 LEU A N 1
ATOM 736 C CA . LEU A 1 99 ? -11.837 4.980 13.921 1.00 83.94 99 LEU A CA 1
ATOM 737 C C . LEU A 1 99 ? -13.255 5.469 13.600 1.00 83.94 99 LEU A C 1
ATOM 739 O O . LEU A 1 99 ? -13.738 5.164 12.516 1.00 83.94 99 LEU A O 1
ATOM 743 N N . ALA A 1 100 ? -13.864 6.298 14.457 1.00 81.06 100 ALA A N 1
ATOM 744 C CA . ALA A 1 100 ? -15.174 6.905 14.208 1.00 81.06 100 ALA A CA 1
ATOM 745 C C . ALA A 1 100 ? -15.257 7.613 12.841 1.00 81.06 100 ALA A C 1
ATOM 747 O O . ALA A 1 100 ? -16.292 7.625 12.191 1.00 81.06 100 ALA A O 1
ATOM 748 N N . LYS A 1 101 ? -14.135 8.175 12.367 1.00 76.31 101 LYS A N 1
ATOM 749 C CA . LYS A 1 101 ? -14.046 8.878 11.074 1.00 76.31 101 LYS A CA 1
ATOM 750 C C . LYS A 1 101 ? -14.189 7.973 9.846 1.00 76.31 101 LYS A C 1
ATOM 752 O O . LYS A 1 101 ? -14.399 8.487 8.756 1.00 76.31 101 LYS A O 1
ATOM 757 N N .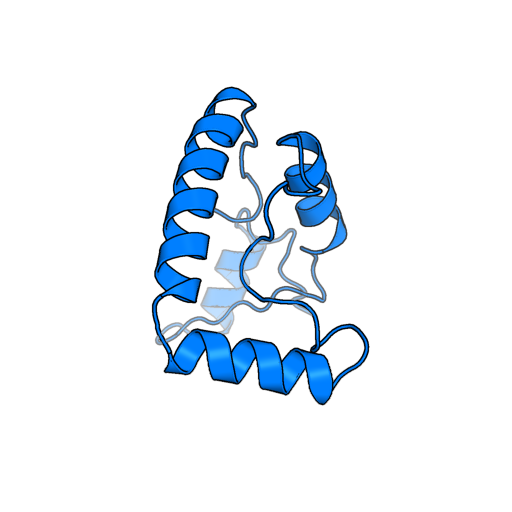 VAL A 1 102 ? -13.990 6.667 10.010 1.00 78.31 102 VAL A N 1
ATOM 758 C CA . VAL A 1 102 ? -14.027 5.670 8.926 1.00 78.31 102 VAL A CA 1
ATOM 759 C C . VAL A 1 102 ? -15.046 4.566 9.191 1.00 78.31 102 VAL A C 1
ATOM 761 O O . VAL A 1 102 ? -15.265 3.728 8.327 1.00 78.31 102 VAL A O 1
ATOM 764 N N . SER A 1 103 ? -15.684 4.543 10.364 1.00 69.19 103 SER A N 1
ATOM 765 C CA . SER A 1 103 ? -16.806 3.650 10.618 1.00 69.19 103 SER A CA 1
ATOM 766 C C . SER A 1 103 ? -18.036 4.194 9.897 1.00 69.19 103 SER A C 1
ATOM 768 O O . SER A 1 103 ? -18.683 5.111 10.399 1.00 69.19 103 SER A O 1
ATOM 770 N N . GLY A 1 104 ? -18.391 3.612 8.752 1.00 61.16 104 GLY A N 1
ATOM 771 C CA . GLY A 1 104 ? -19.701 3.792 8.112 1.00 61.16 104 GLY A CA 1
ATOM 772 C C . GLY A 1 104 ? -20.844 3.128 8.891 1.00 61.16 104 GLY A C 1
ATOM 773 O O . GLY A 1 104 ? -21.753 2.576 8.283 1.00 61.16 104 GLY A O 1
ATOM 774 N N . ALA A 1 105 ? -20.765 3.114 10.227 1.00 49.81 105 ALA A N 1
ATOM 775 C CA . ALA A 1 105 ? -21.756 2.513 11.108 1.00 49.81 105 ALA A CA 1
ATOM 776 C C . ALA A 1 105 ? -23.045 3.341 11.038 1.00 49.81 105 ALA A C 1
ATOM 778 O O . ALA A 1 105 ? -23.210 4.318 11.768 1.00 49.81 105 ALA A O 1
ATOM 779 N N . SER A 1 106 ? -23.897 2.966 10.087 1.00 40.75 106 SER A N 1
ATOM 780 C CA . SER A 1 106 ? -25.331 3.252 10.091 1.00 40.75 106 SER A CA 1
ATOM 781 C C . SER A 1 106 ? -26.044 2.189 10.916 1.00 40.75 106 SER A C 1
ATOM 783 O O . SER A 1 106 ? -25.610 1.015 10.833 1.00 40.75 106 SER A O 1
#

Secondary structure (DSSP, 8-state):
--SS----HHHHHHHHHHHHHHHHHHHHSHHHHHHHHHHHHH-SSSTTS-SSPPSS-S--SHHHHHHHHHHH-STTT-----SSS-HHHHHHHHHHSTTTTT----

Sequence (106 aa):
MVTRTLYNPWEFDAVKSTVQFESKLASSCATTLLTEKLHNVAFRSGLGNSLYAEFPAAITSSKQVKEYAASNLGTDTVSIVGTGIETAKLVELLSAGPLAKVSGAS

Foldseek 3Di:
DQLDDDLDFVVVVVVVVVLVVVLVVLCVDPVSVVVLVVQLVVDVDDSNDRPRADPVGPDDTSVVVVVVSVVQQFQVNDDDDDDPDDPVVVVVCCCVDSNVRRNVPD

pLDDT: mean 89.27, std 8.71, range [40.75, 96.0]

Organism: Zancudomyces culisetae (NCBI:txid1213189)

Radius of gyration: 18.22 Å; chains: 1; bounding box: 39×32×44 Å

InterPro domains:
  IPR011249 Metalloenzyme, LuxS/M16 peptidase-like [SSF63411] (2-94)

=== Feature glossary ===
Each block in this record encodes a different view of the same protein. In brief:

Predicted aligned error. PAE(i, j) answers: if I align the predicted and true structures on residue i, how far off (in Å) do I expect residue j to be? A block-diagonal PAE matrix with low values on the blocks and high values off-diagonal is the signature of a multi-domain protein with confidently predicted domains but uncertain inter-domain orientation.

Contact-map, Ramachandran, and PAE plots. Plot images: a contact map (which residues are close in 3D, as an N×N binary image), a Ramachandran scatter (backbone torsion angles, revealing secondary-structure composition at a glance), and — for AlphaFold structures — a PAE heatmap (pairwise prediction confidence).

Backbone torsions (φ/ψ). φ (phi) and ψ (psi) are the two rotatable backbone dihedrals per residue: φ is the C(i-1)–N–Cα–C torsion, ψ is the N–Cα–C–N(i+1) torsion, both in degrees on (−180°, 180°]. α-helical residues cluster near (−60°, −45°); β-strand residues near (−120°, +130°). A Ramachandran plot is simply a scatter of (φ, ψ) for every residue.

Foldseek 3Di. A 3Di character summarizes, for each residue, the relative orientation of the Cα frame of its nearest spatial neighbor. Because it encodes fold topology rather than chemistry, 3Di alignments detect remote structural similarity that sequence alignment misses.

Radius of gyration, Cα contacts, bounding box. Three whole-structure scalars: the radius of gyration (RMS distance of Cα from centroid, in Å), the count of Cα–Cα contacts (pairs closer than 8 Å and separated by more than four residues in sequence — i.e. tertiary, not local, contacts), and the bounding-box dimensions. Together they distinguish compact globular folds from extended fibres or disordered chains.

Sequence. Sequence gives the chain of amino acids in standard one-letter code (A=alanine, C=cysteine, …, Y=tyrosine), read N→C. It is the only feature that is directly encoded by the gene; all structural features are derived from the folded form of this sequence.

mmCIF coordinates. Atomic coordinates in PDBx/mmCIF format — the same representation the Protein Data Bank distributes. Each line of the _atom_site loop places one backbone atom in Cartesian space (units: ångströms, origin: arbitrary).

Secondary structure (3-state, P-SEA). Three-state secondary structure (P-SEA) collapses the eight DSSP classes into helix (a), strand (b), and coil (c). P-SEA assigns these from Cα geometry alone — distances and angles — without requiring backbone oxygens, so it works on any Cα trace.

InterPro / GO / CATH / organism. Functional annotations link the protein to curated databases. InterPro entries identify conserved domains and families by matching the sequence against member-database signatures (Pfam, PROSITE, CDD, …). Gene Ontology (GO) terms describe molecular function, biological process, and cellular component in a controlled vocabulary. CATH places the structure in a hierarchical fold classification (Class/Architecture/Topology/Homologous-superfamily). The organism is the source species.

B-factor. B-factor (Debye–Waller factor) reflects atomic displacement in the crystal lattice. It is an experimental observable (units Å²), not a prediction; low values mean the atom is pinned down, high valu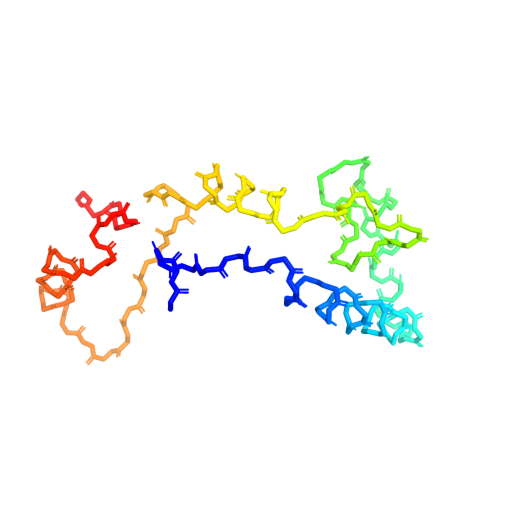es mean it moves or is heterogeneous across the crystal.

Rendered structure images. Structure images are PyMOL renders from six orthogonal camera directions. Cartoon representation draws helices as coils and strands as arrows; sticks shows the backbone as bonds; surface shows the solvent-excluded envelope. Rainbow coloring maps sequence position to hue (blue→red, N→C); chain coloring assigns a distinct color per polypeptide.

Solvent-accessible surface area. Solvent-accessible surface area (SASA) is the area in Å² traced out by the centre of a 1.4 Å probe sphere (a water molecule) rolled over the protein's van der Waals surface (Shrake–Rupley / Lee–Richards construction). Buried residues have near-zero SASA; fully exposed residues can exceed 200 Å². The total SASA scales roughly with the number of surface residues.

Secondary structure (8-state, DSSP). The SS8 string is DSSP's per-residue secondary-structure call. α-helix (H) means an i→i+4 H-bond ladder; β-strand (E) means the residue participates in a β-sheet; 3₁₀ (G) and π (I) are tighter and wider helices; T/S are turns/bends; '-' is loop.

pLDDT. For AlphaFold models, the B-factor field carries pLDDT — the model's own estimate of local accuracy on a 0–100 scale. Regions with pLDDT<50 should be treated as essentially unmodeled; they often correspond to intrinsically disordered segments.

Nearest PDB structures. Nearest PDB neighbors are the top structural matches found by Foldseek when searching this structure against the entire Protein Data Bank. Each hit reports a TM-score (0 to 1; >0.5 almost always implies the same fold) and an E-value. These are *structural* homologs — they may share no detectable sequence similarity.